Protein AF-A0A7S0QXR9-F1 (afdb_monomer)

Nearest PDB structures (foldseek):
  2isq-assembly1_A  TM=9.995E-01  e=1.275E-10  Arabidopsis thaliana
  8b9y-assembly2_C  TM=9.704E-01  e=5.020E-09  Trypanosoma cruzi
  1z7y-assembly1_A  TM=9.953E-01  e=7.821E-09  Arabidopsis thaliana
  8b9w-assembly1_B  TM=9.614E-01  e=8.877E-09  Trypanosoma theileri
  5j5v-assembly1_A  TM=9.788E-01  e=1.440E-07  Escherichia coli O157:H7

Mean predicted aligned error: 3.49 Å

InterPro domains:
  IPR001926 Tryptophan synthase beta chain-like, PALP domain [PF00291] (4-80)
  IPR036052 Tryptophan synthase beta chain-like, PALP domain superfamily [G3DSA:3.40.50.1100] (1-99)
  IPR036052 Tryptophan synthase beta chain-like, PALP domain superfamily [SSF53686] (3-97)
  IPR050214 Cysteine synthase/Cystathionine beta-synthase [PTHR10314] (1-98)

Organism: NCBI:txid233186

Secondary structure (DSSP, 8-state):
-------TTS--SS--TT--GGG-S------HHHHHHHHHHHHHHSS--B-HHHHHHHHHHHHHHTSGGGTT--------SBGGGGTTSTTTHHHHHHHHHPPPPPP-

Radius of gyration: 17.21 Å; Cα contacts (8 Å, |Δi|>4): 111; chains: 1; bounding box: 62×23×42 Å

Solvent-accessible surface area (backbone atoms only — not comparable to full-atom values): 6821 Å² total; per-residue (Å²): 130,68,72,94,79,75,43,56,95,59,84,86,61,65,87,55,93,90,60,69,66,89,80,53,93,75,86,80,87,66,54,55,65,56,10,40,53,39,16,51,45,33,34,74,78,70,69,46,56,34,24,40,46,24,9,32,42,50,49,46,47,51,60,54,53,70,34,80,94,34,65,93,61,87,85,86,77,74,70,84,44,62,20,77,83,39,61,94,35,85,78,33,41,70,59,53,52,52,59,69,69,58,73,87,79,84,82,131

pLDDT: mean 96.15, std 5.12, range [65.38, 98.88]

Sequence (108 aa):
KPGPHKIQGIGAGFVPKNCDLTLVDEIVKVSSADAIATSRRLAQEEGVLVGFSSGAAVEAALRVAGRAENAGKRIVVVIPSFGERYLSTTLYAEIAEEVRAQVAETVE

Foldseek 3Di:
DQDDAQQPPDRPSDQDPPDDCVPPPDDDDDHQVQLLVQQVCCCVVVVQRAGSVQSVQVSSVVVVCPDPVNPPPDDDTDGPGGNVVCCVHPSCVVVVVVVVPDDDDDDD

Structure (mmCIF, N/CA/C/O backbone):
data_AF-A0A7S0QXR9-F1
#
_entry.id   AF-A0A7S0QXR9-F1
#
loop_
_atom_site.group_PDB
_atom_site.id
_atom_site.type_symbol
_atom_site.label_atom_id
_atom_site.label_alt_id
_atom_site.label_comp_id
_atom_site.label_asym_id
_atom_site.label_entity_id
_atom_site.label_seq_id
_atom_site.pdbx_PDB_ins_code
_atom_site.Cartn_x
_atom_site.Cartn_y
_atom_site.Cartn_z
_atom_site.occupancy
_atom_site.B_iso_or_equiv
_atom_site.auth_seq_id
_atom_site.auth_comp_id
_atom_site.auth_asym_id
_atom_site.auth_atom_id
_atom_site.pdbx_PDB_model_num
ATOM 1 N N . LYS A 1 1 ? -15.567 13.334 -4.488 1.00 65.38 1 LYS A N 1
ATOM 2 C CA . LYS A 1 1 ? -15.855 13.070 -5.919 1.00 65.38 1 LYS A CA 1
ATOM 3 C C . LYS A 1 1 ? -14.780 12.129 -6.447 1.00 65.38 1 LYS A C 1
ATOM 5 O O . LYS A 1 1 ? -13.653 12.271 -5.979 1.00 65.38 1 LYS A O 1
ATOM 10 N N . PRO A 1 2 ? -15.114 11.170 -7.324 1.00 86.75 2 PRO A N 1
ATOM 11 C CA . PRO A 1 2 ? -14.112 10.314 -7.949 1.00 86.75 2 PRO A CA 1
ATOM 12 C C . PRO A 1 2 ? -13.113 11.154 -8.744 1.00 86.75 2 PRO A C 1
ATOM 14 O O . PRO A 1 2 ? -13.472 12.192 -9.300 1.00 86.75 2 PRO A O 1
ATOM 17 N N . GLY A 1 3 ? -11.863 10.710 -8.758 1.00 91.38 3 GLY A N 1
ATOM 18 C CA . GLY A 1 3 ? -10.766 11.346 -9.472 1.00 91.38 3 GLY A CA 1
ATOM 19 C C . GLY A 1 3 ? -9.691 10.312 -9.804 1.00 91.38 3 GLY A C 1
ATOM 20 O O . GLY A 1 3 ? -9.673 9.241 -9.190 1.00 91.38 3 GLY A O 1
ATOM 21 N N . PRO A 1 4 ? -8.822 10.600 -10.782 1.00 93.25 4 PRO A N 1
ATOM 22 C CA . PRO A 1 4 ? -7.778 9.671 -11.191 1.00 93.25 4 PRO A CA 1
ATOM 23 C C . PRO A 1 4 ? -6.786 9.417 -10.048 1.00 93.25 4 PRO A C 1
ATOM 25 O O . PRO A 1 4 ? -6.410 10.334 -9.317 1.00 93.25 4 PRO A O 1
ATOM 28 N N . HIS A 1 5 ? -6.329 8.173 -9.918 1.00 95.75 5 HIS A N 1
ATOM 29 C CA . HIS A 1 5 ? -5.254 7.779 -9.006 1.00 95.75 5 HIS A CA 1
ATOM 30 C C . HIS A 1 5 ? -4.412 6.659 -9.626 1.00 95.75 5 HIS A C 1
ATOM 32 O O . HIS A 1 5 ? -4.845 5.991 -10.563 1.00 95.75 5 HIS A O 1
ATOM 38 N N . LYS A 1 6 ? -3.206 6.433 -9.089 1.00 94.62 6 LYS A N 1
ATOM 39 C CA . LYS A 1 6 ? -2.273 5.410 -9.600 1.00 94.62 6 LYS A CA 1
ATOM 40 C C . LYS A 1 6 ? -2.295 4.099 -8.806 1.00 94.62 6 LYS A C 1
ATOM 42 O O . LYS A 1 6 ? -1.650 3.138 -9.207 1.00 94.62 6 LYS A O 1
ATOM 47 N N . ILE A 1 7 ? -3.028 4.043 -7.690 1.00 97.31 7 ILE A N 1
ATOM 48 C CA . ILE A 1 7 ? -3.106 2.837 -6.850 1.00 97.31 7 ILE A CA 1
ATOM 49 C C . ILE A 1 7 ? -3.969 1.769 -7.534 1.00 97.31 7 ILE A C 1
ATOM 51 O O . ILE A 1 7 ? -5.190 1.776 -7.401 1.00 97.31 7 ILE A O 1
ATOM 55 N N . GLN A 1 8 ? -3.346 0.863 -8.286 1.00 97.31 8 GLN A N 1
ATOM 56 C CA . GLN A 1 8 ? -4.069 -0.218 -8.957 1.00 97.31 8 GLN A CA 1
ATOM 57 C C . GLN A 1 8 ? -4.677 -1.200 -7.940 1.00 97.31 8 GLN A C 1
ATOM 59 O O . GLN A 1 8 ? -4.024 -1.568 -6.965 1.00 97.31 8 GLN A O 1
ATOM 64 N N . GLY A 1 9 ? -5.914 -1.639 -8.197 1.00 97.00 9 GLY A N 1
ATOM 65 C CA . GLY A 1 9 ? -6.633 -2.652 -7.410 1.00 97.00 9 GLY A CA 1
ATOM 66 C C . GLY A 1 9 ? -7.694 -2.113 -6.440 1.00 97.00 9 GLY A C 1
ATOM 67 O O . GLY A 1 9 ? -8.595 -2.858 -6.072 1.00 97.00 9 GLY A O 1
ATOM 68 N N . ILE A 1 10 ? -7.643 -0.832 -6.063 1.00 97.62 10 ILE A N 1
ATOM 69 C CA . ILE A 1 10 ? -8.629 -0.184 -5.175 1.00 97.62 10 ILE A CA 1
ATOM 70 C C . ILE A 1 10 ? -9.137 1.129 -5.789 1.00 97.62 10 ILE A C 1
ATOM 72 O O . ILE A 1 10 ? -8.695 1.507 -6.865 1.00 97.62 10 ILE A O 1
ATOM 76 N N . GLY A 1 11 ? -10.064 1.829 -5.122 1.00 94.88 11 GLY A N 1
ATOM 77 C CA . GLY A 1 11 ? -10.484 3.175 -5.540 1.00 94.88 11 GLY A CA 1
ATOM 78 C C . GLY A 1 11 ? -11.414 3.222 -6.759 1.00 94.88 11 GLY A C 1
ATOM 79 O O . GLY A 1 11 ? -11.308 4.120 -7.581 1.00 94.88 11 GLY A O 1
ATOM 80 N N . ALA A 1 12 ? -12.385 2.308 -6.855 1.00 95.19 12 ALA A N 1
ATOM 81 C CA . ALA A 1 12 ? -13.274 2.137 -8.018 1.00 95.19 12 ALA A CA 1
ATOM 82 C C . ALA A 1 12 ? -14.087 3.377 -8.473 1.00 95.19 12 ALA A C 1
ATOM 84 O O . ALA A 1 12 ? -14.770 3.326 -9.491 1.00 95.19 12 ALA A O 1
ATOM 85 N N . GLY A 1 13 ? -14.056 4.487 -7.732 1.00 95.31 13 GLY A N 1
ATOM 86 C CA . GLY A 1 13 ? -14.764 5.725 -8.073 1.00 95.31 13 GLY A CA 1
ATOM 87 C C . GLY A 1 13 ? -16.250 5.744 -7.691 1.00 95.31 13 GLY A C 1
ATOM 88 O O . GLY A 1 13 ? -16.927 6.749 -7.898 1.00 95.31 13 GLY A O 1
ATOM 89 N N . PHE A 1 14 ? -16.743 4.669 -7.084 1.00 95.38 14 PHE A N 1
ATOM 90 C CA . PHE A 1 14 ? -18.075 4.530 -6.495 1.00 95.38 14 PHE A CA 1
ATOM 91 C C . PHE A 1 14 ? -18.010 3.526 -5.333 1.00 95.38 14 PHE A C 1
ATOM 93 O O . PHE A 1 14 ? -16.985 2.870 -5.151 1.00 95.38 14 PHE A O 1
ATOM 100 N N . VAL A 1 15 ? -19.084 3.408 -4.544 1.00 95.75 15 VAL A N 1
ATOM 101 C CA . VAL A 1 15 ? -19.198 2.387 -3.487 1.00 95.75 15 VAL A CA 1
ATOM 102 C C . VAL A 1 15 ? -19.747 1.095 -4.107 1.00 95.75 15 VAL A C 1
ATOM 104 O O . VAL A 1 15 ? -20.885 1.102 -4.585 1.00 95.75 15 VAL A O 1
ATOM 107 N N . PRO A 1 16 ? -18.972 -0.003 -4.157 1.00 96.81 16 PRO A N 1
ATOM 108 C CA . PRO A 1 16 ? -19.440 -1.268 -4.716 1.00 96.81 16 PRO A CA 1
ATOM 109 C C . PRO A 1 16 ? -20.598 -1.868 -3.907 1.00 96.81 16 PRO A C 1
ATOM 111 O O . PRO A 1 16 ? -20.629 -1.746 -2.687 1.00 96.81 16 PRO A O 1
ATOM 114 N N . LYS A 1 17 ? -21.519 -2.590 -4.563 1.00 97.88 17 LYS A N 1
ATOM 115 C CA . LYS A 1 17 ? -22.662 -3.241 -3.881 1.00 97.88 17 LYS A CA 1
ATOM 116 C C . LYS A 1 17 ? -22.247 -4.302 -2.855 1.00 97.88 17 LYS A C 1
ATOM 118 O O . LYS A 1 17 ? -23.025 -4.624 -1.970 1.00 97.88 17 LYS A O 1
ATOM 123 N N . ASN A 1 18 ? -21.048 -4.861 -3.000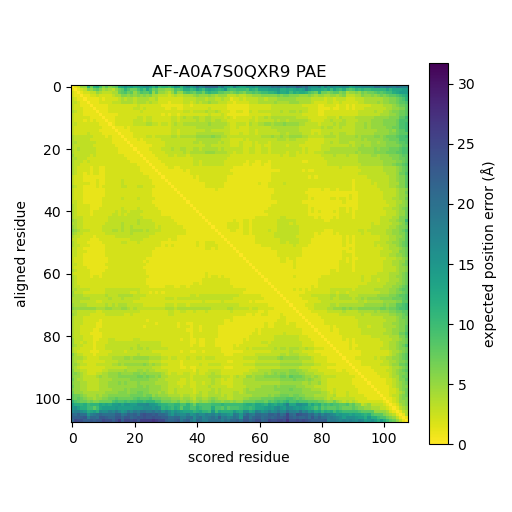 1.00 97.38 18 ASN A N 1
ATOM 124 C CA . ASN A 1 18 ? -20.464 -5.839 -2.085 1.00 97.38 18 ASN A CA 1
ATOM 125 C C . ASN A 1 18 ? -19.602 -5.198 -0.980 1.00 97.38 18 ASN A C 1
ATOM 127 O O . ASN A 1 18 ? -18.897 -5.918 -0.281 1.00 97.38 18 ASN A O 1
ATOM 131 N N . CYS A 1 19 ? -19.614 -3.869 -0.839 1.00 97.38 19 CYS A N 1
ATOM 132 C CA . CYS A 1 19 ? -18.918 -3.155 0.226 1.00 97.38 19 CYS A CA 1
ATOM 133 C C . CYS A 1 19 ? -19.928 -2.716 1.295 1.00 97.38 19 CYS A C 1
ATOM 135 O O . CYS A 1 19 ? -20.631 -1.720 1.121 1.00 97.38 19 CYS A O 1
ATOM 137 N N . ASP A 1 20 ? -20.004 -3.469 2.393 1.00 97.88 20 ASP A N 1
ATOM 138 C CA . ASP A 1 20 ? -20.801 -3.096 3.562 1.00 97.88 20 ASP A CA 1
ATOM 139 C C . ASP A 1 20 ? -20.005 -2.128 4.448 1.00 97.88 20 ASP A C 1
ATOM 141 O O . ASP A 1 20 ? -19.090 -2.520 5.171 1.00 97.88 20 ASP A O 1
ATOM 145 N N . LEU A 1 21 ? -20.345 -0.839 4.365 1.00 97.00 21 LEU A N 1
ATOM 146 C CA . LEU A 1 21 ? -19.675 0.217 5.125 1.00 97.00 21 LEU A CA 1
ATOM 147 C C . LEU A 1 21 ? -20.039 0.216 6.614 1.00 97.00 21 LEU A C 1
ATOM 149 O O . LEU A 1 21 ? -19.370 0.897 7.383 1.00 97.00 21 LEU A O 1
ATOM 153 N N . THR A 1 22 ? -21.057 -0.538 7.041 1.00 98.19 22 THR A N 1
ATOM 154 C CA . THR A 1 22 ? -21.402 -0.644 8.470 1.00 98.19 22 THR A CA 1
ATOM 155 C C . THR A 1 22 ? -20.382 -1.462 9.263 1.00 98.19 22 THR A C 1
ATOM 157 O O . THR A 1 22 ? -20.302 -1.322 10.478 1.00 98.19 22 THR A O 1
ATOM 160 N N . LEU A 1 23 ? -19.563 -2.263 8.573 1.00 98.25 23 LEU A N 1
ATOM 161 C CA . LEU A 1 23 ? -18.462 -3.038 9.150 1.00 98.25 23 LEU A CA 1
ATOM 162 C C . LEU A 1 23 ? -17.151 -2.240 9.261 1.00 98.25 23 LEU A C 1
ATOM 164 O O . LEU A 1 23 ? -16.149 -2.777 9.727 1.00 98.25 23 LEU A O 1
ATOM 168 N N . VAL A 1 24 ? -17.120 -1.000 8.764 1.00 97.81 24 VAL A N 1
ATOM 169 C CA . VAL A 1 24 ? -15.903 -0.187 8.663 1.00 97.81 24 VAL A CA 1
ATOM 170 C C . VAL A 1 24 ? -15.904 0.881 9.754 1.00 97.81 24 VAL A C 1
ATOM 172 O O . VAL A 1 24 ? -16.674 1.835 9.680 1.00 97.81 24 VAL A O 1
ATOM 175 N N . ASP A 1 25 ? -14.993 0.764 10.722 1.00 98.38 25 ASP A N 1
ATOM 176 C CA . ASP A 1 25 ? -14.826 1.769 11.783 1.00 98.38 25 ASP A CA 1
ATOM 177 C C . ASP A 1 25 ? -14.191 3.073 11.268 1.00 98.38 25 ASP A C 1
ATOM 179 O O . ASP A 1 25 ? -14.519 4.170 11.719 1.00 98.38 25 ASP A O 1
ATOM 183 N N . GLU A 1 26 ? -13.259 2.969 10.315 1.00 98.06 26 GLU A N 1
ATOM 184 C CA . GLU A 1 26 ? -12.483 4.103 9.814 1.00 98.06 26 GLU A CA 1
ATOM 185 C C . GLU A 1 26 ? -12.066 3.923 8.346 1.00 98.06 26 GLU A C 1
ATOM 187 O O . GLU A 1 26 ? -11.729 2.827 7.898 1.00 98.06 26 GLU A O 1
ATOM 192 N N . ILE A 1 27 ? -12.011 5.034 7.600 1.00 97.75 27 ILE A N 1
ATOM 193 C CA . ILE A 1 27 ? -11.417 5.103 6.259 1.00 97.75 27 ILE A CA 1
ATOM 194 C C . ILE A 1 27 ? -10.137 5.944 6.307 1.00 97.75 27 ILE A C 1
ATOM 196 O O . ILE A 1 27 ? -10.191 7.173 6.399 1.00 97.75 27 ILE A O 1
ATOM 200 N N . VAL A 1 28 ? -8.981 5.298 6.144 1.00 98.31 28 VAL A N 1
ATOM 201 C CA . VAL A 1 28 ? -7.685 5.981 6.021 1.00 98.31 28 VAL A CA 1
ATOM 202 C C . VAL A 1 28 ? -7.395 6.287 4.552 1.00 98.31 28 VAL A C 1
ATOM 204 O O . VAL A 1 28 ? -7.348 5.392 3.709 1.00 98.31 28 VAL A O 1
ATOM 207 N N . LYS A 1 29 ? -7.175 7.564 4.225 1.00 97.50 29 LYS A N 1
ATOM 208 C CA . LYS A 1 29 ? -6.780 7.985 2.872 1.00 97.50 29 LYS A CA 1
ATOM 209 C C . LYS A 1 29 ? -5.264 7.944 2.725 1.00 97.50 29 LYS A C 1
ATOM 211 O O . LYS A 1 29 ? -4.546 8.548 3.520 1.00 97.50 29 LYS A O 1
ATOM 216 N N . VAL A 1 30 ? -4.797 7.301 1.660 1.00 98.44 30 VAL A N 1
ATOM 217 C CA . VAL A 1 30 ? -3.378 7.209 1.307 1.00 98.44 30 VAL A CA 1
ATOM 218 C C . VAL A 1 30 ? -3.173 7.765 -0.096 1.00 98.44 30 VAL A C 1
ATOM 220 O O . VAL A 1 30 ? -3.964 7.493 -1.003 1.00 98.44 30 VAL A O 1
ATOM 223 N N . SER A 1 31 ? -2.143 8.594 -0.268 1.00 98.00 31 SER A N 1
ATOM 224 C CA . SER A 1 31 ? -1.818 9.156 -1.574 1.00 98.00 31 SER A CA 1
ATOM 225 C C . SER A 1 31 ? -1.169 8.096 -2.471 1.00 98.00 31 SER A C 1
ATOM 227 O O . SER A 1 31 ? -0.592 7.119 -1.999 1.00 98.00 31 SER A O 1
ATOM 229 N N . SER A 1 32 ? -1.233 8.282 -3.793 1.00 97.69 32 SER A N 1
ATOM 230 C CA . SER A 1 32 ? -0.512 7.382 -4.706 1.00 97.69 32 SER A CA 1
ATOM 231 C C . SER A 1 32 ? 1.006 7.430 -4.493 1.00 97.69 32 SER A C 1
ATOM 233 O O . SER A 1 32 ? 1.663 6.418 -4.710 1.00 97.69 32 SER A O 1
ATOM 235 N N . ALA A 1 33 ? 1.548 8.579 -4.074 1.00 97.56 33 ALA A N 1
ATOM 236 C CA . ALA A 1 33 ? 2.971 8.741 -3.794 1.00 97.56 33 ALA A CA 1
ATOM 237 C C . ALA A 1 33 ? 3.389 7.922 -2.566 1.00 97.56 33 ALA A C 1
ATOM 239 O O . ALA A 1 33 ? 4.311 7.118 -2.672 1.00 97.56 33 ALA A O 1
ATOM 240 N N . ASP A 1 34 ? 2.650 8.041 -1.457 1.00 98.50 34 ASP A N 1
ATOM 241 C CA . ASP A 1 34 ? 2.940 7.283 -0.232 1.00 98.50 34 ASP A CA 1
ATOM 242 C C . ASP A 1 34 ? 2.802 5.776 -0.476 1.00 98.50 34 ASP A C 1
ATOM 244 O O . ASP A 1 34 ? 3.654 5.000 -0.062 1.00 98.50 34 ASP A O 1
ATOM 248 N N . ALA A 1 35 ? 1.774 5.348 -1.219 1.00 98.56 35 ALA A N 1
ATOM 249 C CA . ALA A 1 35 ? 1.591 3.939 -1.559 1.00 98.56 35 ALA A CA 1
ATOM 250 C C . ALA A 1 35 ? 2.780 3.373 -2.357 1.00 98.56 35 ALA A C 1
ATOM 252 O O . ALA A 1 35 ? 3.266 2.289 -2.045 1.00 98.56 35 ALA A O 1
ATOM 253 N N . ILE A 1 36 ? 3.266 4.105 -3.368 1.00 98.12 36 ILE A N 1
ATOM 254 C CA . ILE A 1 36 ? 4.426 3.701 -4.180 1.00 98.12 36 ILE A CA 1
ATOM 255 C C . ILE A 1 36 ? 5.695 3.656 -3.326 1.00 98.12 36 ILE A C 1
ATOM 257 O O . ILE A 1 36 ? 6.434 2.673 -3.389 1.00 98.12 36 ILE A O 1
ATOM 261 N N . ALA A 1 37 ? 5.935 4.693 -2.519 1.00 98.19 37 ALA A N 1
ATOM 262 C CA . ALA A 1 37 ? 7.094 4.763 -1.638 1.00 98.19 37 ALA A CA 1
ATOM 263 C C . ALA A 1 37 ? 7.103 3.589 -0.648 1.00 98.19 37 ALA A C 1
ATOM 265 O O . ALA A 1 37 ? 8.097 2.872 -0.554 1.00 98.19 37 ALA A O 1
ATOM 266 N N . THR A 1 38 ? 5.975 3.321 0.011 1.00 98.62 38 THR A N 1
ATOM 267 C CA . THR A 1 38 ? 5.853 2.233 0.986 1.00 98.62 38 THR A CA 1
ATOM 268 C C . THR A 1 38 ? 5.954 0.851 0.331 1.00 98.62 38 THR A C 1
ATOM 270 O O . THR A 1 38 ? 6.621 -0.023 0.879 1.00 98.62 38 THR A O 1
ATOM 273 N N . SER A 1 39 ? 5.410 0.641 -0.876 1.00 98.44 39 SER A N 1
ATOM 274 C CA . SER A 1 39 ? 5.633 -0.605 -1.634 1.00 98.44 39 SER A CA 1
ATOM 275 C C . SER A 1 39 ? 7.116 -0.860 -1.933 1.00 98.44 39 SER A C 1
ATOM 277 O O . SER A 1 39 ? 7.567 -2.001 -1.846 1.00 98.44 39 SER A O 1
ATOM 279 N N . ARG A 1 40 ? 7.885 0.181 -2.284 1.00 97.88 40 ARG A N 1
ATOM 280 C CA . ARG A 1 40 ? 9.331 0.054 -2.540 1.00 97.88 40 ARG A CA 1
ATOM 281 C C . ARG A 1 40 ? 10.113 -0.199 -1.253 1.00 97.88 40 ARG A C 1
ATOM 283 O O . ARG A 1 40 ? 10.964 -1.084 -1.242 1.00 97.88 40 ARG A O 1
ATOM 290 N N . ARG A 1 41 ? 9.778 0.512 -0.172 1.00 98.44 41 ARG A N 1
ATOM 291 C CA . ARG A 1 41 ? 10.373 0.300 1.155 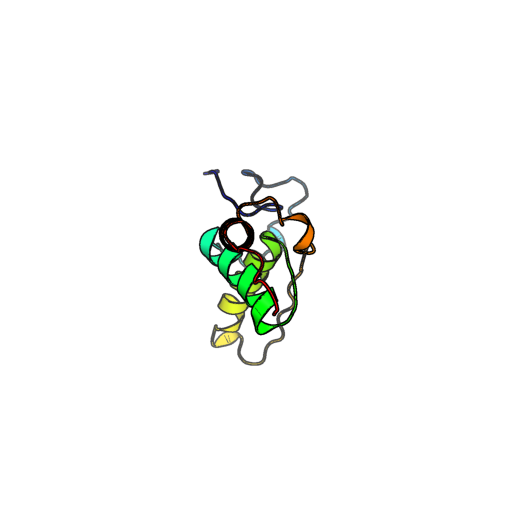1.00 98.44 41 ARG A CA 1
ATOM 292 C C . ARG A 1 41 ? 10.166 -1.125 1.649 1.00 98.44 41 ARG A C 1
ATOM 294 O O . ARG A 1 41 ? 11.121 -1.735 2.090 1.00 98.44 41 ARG A O 1
ATOM 301 N N . LEU A 1 42 ? 8.978 -1.708 1.478 1.00 98.56 42 LEU A N 1
ATOM 302 C CA . LEU A 1 42 ? 8.736 -3.115 1.830 1.00 98.56 42 LEU A CA 1
ATOM 303 C C . LEU A 1 42 ? 9.664 -4.087 1.089 1.00 98.56 42 LEU A C 1
ATOM 305 O O . LEU A 1 42 ? 10.145 -5.051 1.680 1.00 98.56 42 LEU A O 1
ATOM 309 N N . ALA A 1 43 ? 9.955 -3.833 -0.188 1.00 97.94 43 ALA A N 1
ATOM 310 C CA . ALA A 1 43 ? 10.895 -4.661 -0.935 1.00 97.94 43 ALA A CA 1
ATOM 311 C C . ALA A 1 43 ? 12.341 -4.495 -0.430 1.00 97.94 43 ALA A C 1
ATOM 313 O O . ALA A 1 43 ? 13.071 -5.478 -0.359 1.00 97.94 43 ALA A O 1
ATOM 314 N N . GLN A 1 44 ? 12.743 -3.269 -0.081 1.00 97.62 44 GLN A N 1
ATOM 315 C CA . GLN A 1 44 ? 14.113 -2.930 0.324 1.00 97.62 44 GLN A CA 1
ATOM 316 C C . GLN A 1 44 ? 14.425 -3.261 1.791 1.00 97.62 44 GLN A C 1
ATOM 318 O O . GLN A 1 44 ? 15.502 -3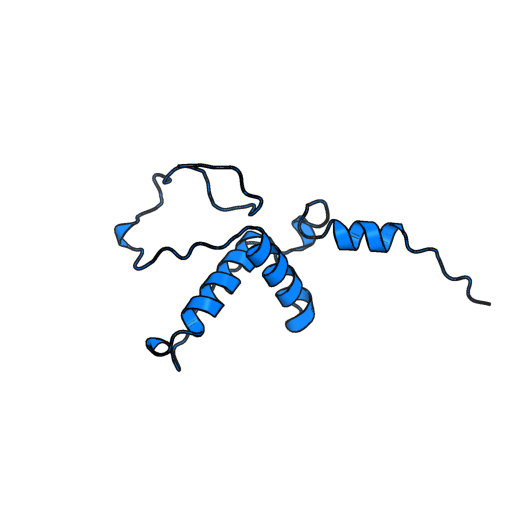.766 2.086 1.00 97.62 44 GLN A O 1
ATOM 323 N N . GLU A 1 45 ? 13.500 -2.957 2.698 1.00 98.50 45 GLU A N 1
ATOM 324 C CA . GLU A 1 45 ? 13.667 -3.060 4.153 1.00 98.50 45 GLU A CA 1
ATOM 325 C C . GLU A 1 45 ? 13.262 -4.451 4.662 1.00 98.50 45 GLU A C 1
ATOM 327 O O . GLU A 1 45 ? 13.916 -4.989 5.550 1.00 98.50 45 GLU A O 1
ATOM 332 N N . GLU A 1 46 ? 12.232 -5.063 4.065 1.00 98.19 46 GLU A N 1
ATOM 333 C CA . GLU A 1 46 ? 11.631 -6.310 4.567 1.00 98.19 46 GLU A CA 1
ATOM 334 C C . GLU A 1 46 ? 11.797 -7.502 3.606 1.00 98.19 46 GLU A C 1
ATOM 336 O O . GLU A 1 46 ? 11.431 -8.629 3.938 1.00 98.19 46 GLU A O 1
ATOM 341 N N . GLY A 1 47 ? 12.304 -7.285 2.386 1.00 98.12 47 GLY A N 1
ATOM 342 C CA . GLY A 1 47 ? 12.385 -8.329 1.354 1.00 98.12 47 GLY A CA 1
ATOM 343 C C . GLY A 1 47 ? 11.019 -8.767 0.807 1.00 98.12 47 GLY A C 1
ATOM 344 O O . GLY A 1 47 ? 10.897 -9.828 0.193 1.00 98.12 47 GLY A O 1
ATOM 345 N N . VAL A 1 48 ? 9.973 -7.962 1.017 1.00 98.19 48 VAL A N 1
ATOM 346 C CA . VAL A 1 48 ? 8.590 -8.284 0.646 1.00 98.19 48 VAL A CA 1
ATOM 347 C C . VAL A 1 48 ? 8.179 -7.459 -0.573 1.00 98.19 48 VAL A C 1
ATOM 349 O O . VAL A 1 48 ? 7.728 -6.319 -0.475 1.00 98.19 48 VAL A O 1
ATOM 352 N N . LEU A 1 49 ? 8.338 -8.046 -1.762 1.00 98.44 49 LEU A N 1
ATOM 353 C CA . LEU A 1 49 ? 8.038 -7.390 -3.038 1.00 98.44 49 LEU A CA 1
ATOM 354 C C . LEU A 1 49 ? 6.523 -7.353 -3.316 1.00 98.44 49 LEU A C 1
ATOM 356 O O . LEU A 1 49 ? 5.907 -8.382 -3.597 1.00 98.44 49 LEU A O 1
ATOM 360 N N . VAL A 1 50 ? 5.900 -6.170 -3.290 1.00 98.62 50 VAL A N 1
ATOM 361 C CA . VAL A 1 50 ? 4.428 -6.033 -3.329 1.00 98.62 50 VAL A CA 1
ATOM 362 C C . VAL A 1 50 ? 3.908 -5.009 -4.334 1.00 98.62 50 VAL A C 1
ATOM 364 O O . VAL A 1 50 ? 4.619 -4.108 -4.763 1.00 98.62 50 VAL A O 1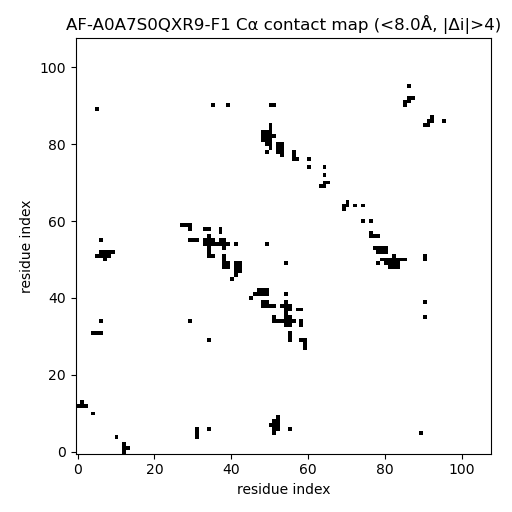
ATOM 367 N N . GLY A 1 51 ? 2.630 -5.142 -4.702 1.00 98.50 51 GLY A N 1
ATOM 368 C CA . GLY A 1 51 ? 1.933 -4.194 -5.577 1.00 98.50 51 GLY A CA 1
ATOM 369 C C . GLY A 1 51 ? 1.518 -2.879 -4.903 1.00 98.50 51 GLY A C 1
ATOM 370 O O . GLY A 1 51 ? 1.716 -2.675 -3.704 1.00 98.50 51 GLY A O 1
ATOM 371 N N . PHE A 1 52 ? 0.880 -1.997 -5.681 1.00 98.38 52 PHE A N 1
ATOM 372 C CA . PHE A 1 52 ? 0.451 -0.659 -5.245 1.00 98.38 52 PHE A CA 1
ATOM 373 C C . PHE A 1 52 ? -0.503 -0.670 -4.042 1.00 98.38 52 PHE A C 1
ATOM 375 O O . PHE A 1 52 ? -0.313 0.077 -3.084 1.00 98.38 52 PHE A O 1
ATOM 382 N N . SER A 1 53 ? -1.557 -1.492 -4.092 1.00 98.56 53 SER A N 1
ATOM 383 C CA . SER A 1 53 ? -2.574 -1.537 -3.034 1.00 98.56 53 SER A CA 1
ATOM 384 C C . SER A 1 53 ? -2.017 -2.077 -1.719 1.00 98.56 53 SER A C 1
ATOM 386 O O . SER A 1 53 ? -2.483 -1.676 -0.658 1.00 98.56 53 SER A O 1
ATOM 388 N N . SER A 1 54 ? -1.005 -2.947 -1.779 1.00 98.75 54 SER A N 1
ATOM 389 C CA . SER A 1 54 ? -0.297 -3.440 -0.597 1.00 98.75 54 SER A CA 1
ATOM 390 C C . SER A 1 54 ? 0.468 -2.317 0.103 1.00 98.75 54 SER A C 1
ATOM 392 O O . SER A 1 54 ? 0.342 -2.168 1.313 1.00 98.75 54 SER A O 1
ATOM 394 N N . GLY A 1 55 ? 1.196 -1.483 -0.650 1.00 98.62 55 GLY A N 1
ATOM 395 C CA . GLY A 1 55 ? 1.868 -0.307 -0.091 1.00 98.62 55 GLY A CA 1
ATOM 396 C C . GLY A 1 55 ? 0.880 0.675 0.530 1.00 98.62 55 GLY A C 1
ATOM 397 O O . GLY A 1 55 ? 1.120 1.170 1.624 1.00 98.62 55 GLY A O 1
ATOM 398 N N . ALA A 1 56 ? -0.281 0.884 -0.102 1.00 98.81 56 ALA A N 1
ATOM 399 C CA . ALA A 1 56 ? -1.346 1.704 0.473 1.00 98.81 56 ALA A CA 1
ATOM 400 C C . ALA A 1 56 ? -1.892 1.131 1.795 1.00 98.81 56 ALA A C 1
ATOM 402 O O . ALA A 1 56 ? -2.086 1.873 2.756 1.00 98.81 56 ALA A O 1
ATOM 403 N N . ALA A 1 57 ? -2.128 -0.183 1.856 1.00 98.81 57 ALA A N 1
ATOM 404 C CA . ALA A 1 57 ? -2.636 -0.847 3.054 1.00 98.81 57 ALA A CA 1
ATOM 405 C C . ALA A 1 57 ? -1.624 -0.802 4.210 1.00 98.81 57 ALA A C 1
ATOM 407 O O . ALA A 1 57 ? -2.002 -0.509 5.343 1.00 98.81 57 ALA A O 1
ATOM 408 N N . VAL A 1 58 ? -0.339 -1.035 3.925 1.00 98.81 58 VAL A N 1
ATOM 409 C CA . VAL A 1 58 ? 0.729 -0.965 4.932 1.00 98.81 58 VAL A CA 1
ATOM 410 C C . VAL A 1 58 ? 0.965 0.469 5.390 1.00 98.81 58 VAL A C 1
ATOM 412 O O . VAL A 1 58 ? 1.079 0.703 6.585 1.00 98.81 58 VAL A O 1
ATOM 415 N N . GLU A 1 59 ? 0.954 1.445 4.485 1.00 98.88 59 GLU A N 1
ATOM 416 C CA . GLU A 1 59 ? 1.062 2.859 4.847 1.00 98.88 59 GLU A CA 1
ATOM 417 C C . GLU A 1 59 ? -0.071 3.288 5.792 1.00 98.88 59 GLU A C 1
ATOM 419 O O . GLU A 1 59 ? 0.168 3.919 6.822 1.00 98.88 59 GLU A O 1
ATOM 424 N N . ALA A 1 60 ? -1.313 2.898 5.487 1.00 98.81 60 ALA A N 1
ATOM 425 C CA . ALA A 1 60 ? -2.445 3.136 6.378 1.00 98.81 60 ALA A CA 1
ATOM 426 C C . ALA A 1 60 ? -2.244 2.454 7.740 1.00 98.81 60 ALA A C 1
ATOM 428 O O . ALA A 1 60 ? -2.474 3.073 8.780 1.00 98.81 60 ALA A O 1
ATOM 429 N N . ALA A 1 61 ? -1.775 1.206 7.744 1.00 98.75 61 ALA A N 1
ATOM 430 C CA . ALA A 1 61 ? -1.521 0.458 8.965 1.00 98.75 61 ALA A CA 1
ATOM 431 C C . ALA A 1 61 ? -0.414 1.080 9.822 1.00 98.75 61 ALA A C 1
ATOM 433 O O . ALA A 1 61 ? -0.589 1.164 11.031 1.00 98.75 61 ALA A O 1
ATOM 434 N N . LEU A 1 62 ? 0.676 1.575 9.227 1.00 98.62 62 LEU A N 1
ATOM 435 C CA . LEU A 1 62 ? 1.748 2.277 9.940 1.00 98.62 62 LEU A CA 1
ATOM 436 C C . LEU A 1 62 ? 1.228 3.562 10.598 1.00 98.62 62 LEU A C 1
ATOM 438 O O . LEU A 1 62 ? 1.529 3.823 11.762 1.00 98.62 62 LEU A O 1
ATOM 442 N N . ARG A 1 63 ? 0.373 4.326 9.901 1.00 98.56 63 ARG A N 1
ATOM 443 C CA . ARG A 1 63 ? -0.292 5.511 10.476 1.00 98.56 63 ARG A CA 1
ATOM 444 C C . ARG A 1 63 ? -1.207 5.151 11.645 1.00 98.56 63 ARG A C 1
ATOM 446 O O . ARG A 1 63 ? -1.241 5.883 12.628 1.00 98.56 63 ARG A O 1
ATOM 453 N N . VAL A 1 64 ? -1.958 4.052 11.544 1.00 98.62 64 VAL A N 1
ATOM 454 C CA . VAL A 1 64 ? -2.831 3.559 12.625 1.00 98.62 64 VAL A CA 1
ATOM 455 C C . VAL A 1 64 ? -2.002 3.027 13.798 1.00 98.62 64 VAL A C 1
ATOM 457 O O . VAL A 1 64 ? -2.316 3.325 14.949 1.00 98.62 64 VAL A O 1
ATOM 460 N N . ALA A 1 65 ? -0.926 2.290 13.526 1.00 98.56 65 ALA A N 1
ATOM 461 C CA . ALA A 1 65 ? -0.018 1.731 14.524 1.00 98.56 65 ALA A CA 1
ATOM 462 C C . ALA A 1 65 ? 0.729 2.813 15.311 1.00 98.56 65 ALA A C 1
ATOM 464 O O . ALA A 1 65 ? 0.965 2.649 16.503 1.00 98.56 65 ALA A O 1
ATOM 465 N N . GLY A 1 66 ? 1.067 3.930 14.660 1.00 98.25 66 GLY A N 1
ATOM 466 C CA . GLY A 1 66 ? 1.750 5.064 15.284 1.00 98.25 66 GLY A CA 1
ATOM 467 C C . GLY A 1 66 ? 0.891 5.881 16.256 1.00 98.25 66 GLY A C 1
ATOM 468 O O . GLY A 1 66 ? 1.403 6.813 16.873 1.00 98.25 66 GLY A O 1
ATOM 469 N N . ARG A 1 67 ? -0.404 5.571 16.402 1.00 98.50 67 ARG A N 1
ATOM 470 C CA . ARG A 1 67 ? -1.295 6.272 17.337 1.00 98.50 67 ARG A CA 1
ATOM 471 C C . ARG A 1 67 ? -1.098 5.764 18.761 1.00 98.50 67 ARG A C 1
ATOM 473 O O . ARG A 1 67 ? -0.994 4.558 18.983 1.00 98.50 67 ARG A O 1
ATOM 480 N N . ALA A 1 68 ? -1.102 6.675 19.732 1.00 98.38 68 ALA A N 1
ATOM 481 C CA . ALA A 1 68 ? -0.827 6.355 21.133 1.00 98.38 68 ALA A CA 1
ATOM 482 C C . ALA A 1 68 ? -1.801 5.305 21.697 1.00 98.38 68 ALA A C 1
ATOM 484 O O . ALA A 1 68 ? -1.389 4.372 22.382 1.00 98.38 68 ALA A O 1
ATOM 485 N N . GLU A 1 69 ? -3.082 5.400 21.343 1.00 98.31 69 GLU A N 1
ATOM 486 C CA . GLU A 1 69 ? -4.132 4.465 21.749 1.00 98.31 69 GLU A CA 1
ATOM 487 C C . GLU A 1 69 ? -3.982 3.055 21.155 1.00 98.31 69 GLU A C 1
ATOM 489 O O . GLU A 1 69 ? -4.690 2.133 21.569 1.00 98.31 69 GLU A O 1
ATO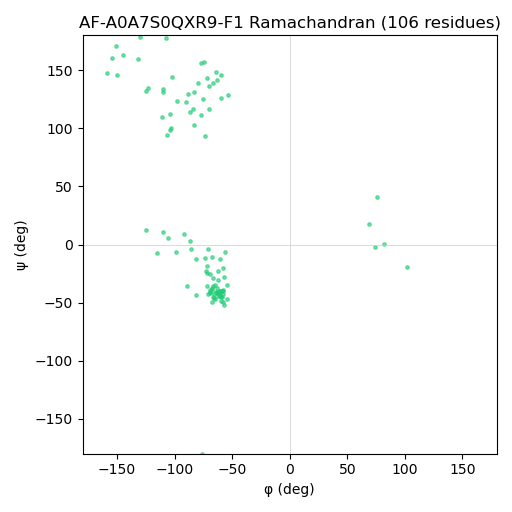M 494 N N . ASN A 1 70 ? -3.081 2.872 20.187 1.00 98.69 70 ASN A N 1
ATOM 495 C CA . ASN A 1 70 ? -2.787 1.590 19.555 1.00 98.69 70 ASN A CA 1
ATOM 496 C C . ASN A 1 70 ? -1.455 0.978 20.008 1.00 98.69 70 ASN A C 1
ATOM 498 O O . ASN A 1 70 ? -1.085 -0.090 19.517 1.00 98.69 70 ASN A O 1
ATOM 502 N N . ALA A 1 71 ? -0.772 1.585 20.984 1.00 98.25 71 ALA A N 1
ATOM 503 C CA . ALA A 1 71 ? 0.433 1.019 21.576 1.00 98.25 71 ALA A CA 1
ATOM 504 C C . ALA A 1 71 ? 0.191 -0.417 22.084 1.00 98.25 71 ALA A C 1
ATOM 506 O O . ALA A 1 71 ? -0.765 -0.692 22.809 1.00 98.25 71 ALA A O 1
ATOM 507 N N . GLY A 1 72 ? 1.056 -1.348 21.671 1.00 98.25 72 GLY A N 1
ATOM 508 C CA . GLY A 1 72 ? 0.979 -2.764 22.049 1.00 98.25 72 GLY A CA 1
ATOM 509 C C . GLY A 1 72 ? -0.129 -3.575 21.364 1.00 98.25 72 GLY A C 1
ATOM 510 O O . GLY A 1 72 ? -0.212 -4.784 21.587 1.00 98.25 72 GLY A O 1
ATOM 511 N N . LYS A 1 73 ? -0.970 -2.964 20.517 1.00 98.69 73 LYS A N 1
ATOM 512 C CA . LYS A 1 73 ? -1.986 -3.699 19.753 1.00 98.69 73 LYS A C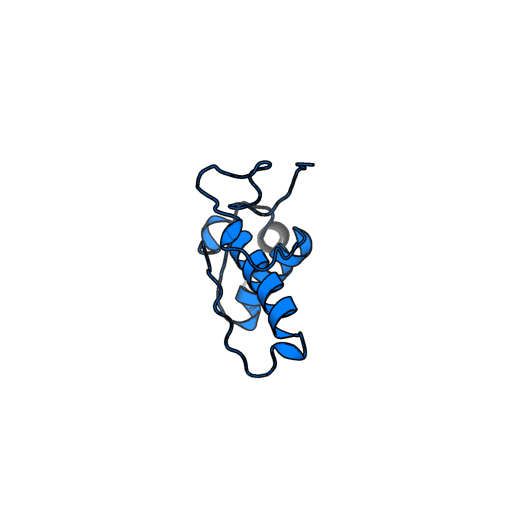A 1
ATOM 513 C C . LYS A 1 73 ? -1.370 -4.432 18.564 1.00 98.69 73 LYS A C 1
ATOM 515 O O . LYS A 1 73 ? -0.337 -4.047 18.022 1.00 98.69 73 LYS A O 1
ATOM 520 N N . ARG A 1 74 ? -2.057 -5.486 18.123 1.00 98.50 74 ARG A N 1
ATOM 521 C CA . ARG A 1 74 ? -1.723 -6.226 16.903 1.00 98.50 74 ARG A CA 1
ATOM 522 C C . ARG A 1 74 ? -2.591 -5.740 15.751 1.00 98.50 74 ARG A C 1
ATOM 524 O O . ARG A 1 74 ? -3.812 -5.816 15.833 1.00 98.50 74 ARG A O 1
ATOM 531 N N . ILE A 1 75 ? -1.951 -5.294 14.676 1.00 98.50 75 ILE A N 1
ATOM 532 C CA . ILE A 1 75 ? -2.612 -4.880 13.436 1.00 98.50 75 ILE A CA 1
ATOM 533 C C . ILE A 1 75 ? -2.294 -5.917 12.362 1.00 98.50 75 ILE A C 1
ATOM 535 O O . ILE A 1 75 ? -1.143 -6.314 12.195 1.00 98.50 75 ILE A O 1
ATOM 539 N N . VAL A 1 76 ? -3.326 -6.370 11.656 1.00 98.62 76 VAL A N 1
ATOM 540 C CA . VAL A 1 76 ? -3.205 -7.308 10.536 1.00 98.62 76 VAL A CA 1
ATOM 541 C C . VAL A 1 76 ? -3.524 -6.560 9.251 1.00 98.62 76 VAL A C 1
ATOM 543 O O . VAL A 1 76 ? -4.510 -5.829 9.186 1.00 98.62 76 VAL A O 1
ATOM 546 N N . VAL A 1 77 ? -2.688 -6.747 8.232 1.00 98.56 77 VAL A N 1
ATOM 547 C CA . VAL A 1 77 ? -2.799 -6.060 6.941 1.00 98.56 77 VAL A CA 1
ATOM 548 C C . VAL A 1 77 ? -2.858 -7.095 5.830 1.00 98.56 77 VAL A C 1
ATOM 550 O O . VAL A 1 77 ? -2.051 -8.022 5.792 1.00 98.56 77 VAL A O 1
ATOM 553 N N . VAL A 1 78 ? -3.808 -6.937 4.910 1.00 98.62 78 VAL A N 1
ATOM 554 C CA . VAL A 1 78 ? -3.901 -7.784 3.717 1.00 98.62 78 VAL A CA 1
ATOM 555 C C . VAL A 1 78 ? -2.946 -7.257 2.651 1.00 98.62 78 VAL A C 1
ATOM 557 O O . VAL A 1 78 ? -2.973 -6.072 2.325 1.00 98.62 78 VAL A O 1
ATOM 560 N N . ILE A 1 79 ? -2.148 -8.156 2.076 1.00 98.38 79 ILE A N 1
ATOM 561 C CA . ILE A 1 79 ? -1.262 -7.897 0.937 1.00 98.38 79 ILE A CA 1
ATOM 562 C C . ILE A 1 79 ? -1.918 -8.509 -0.309 1.00 98.38 79 ILE A C 1
ATOM 564 O O . ILE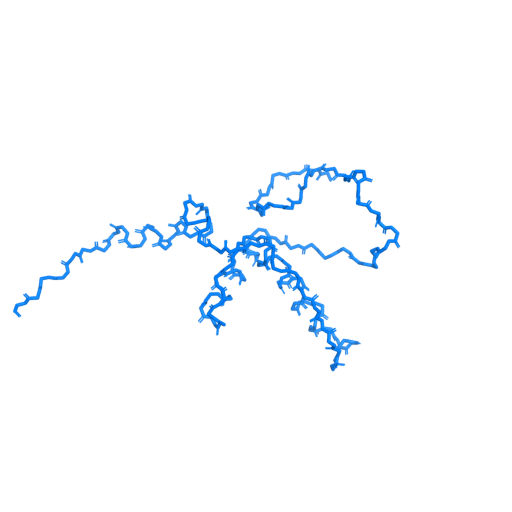 A 1 79 ? -1.833 -9.722 -0.498 1.00 98.38 79 ILE A O 1
ATOM 568 N N . PRO A 1 80 ? -2.614 -7.721 -1.156 1.00 98.50 80 PRO A N 1
ATOM 569 C CA . PRO A 1 80 ? -3.479 -8.304 -2.185 1.00 98.50 80 PRO A CA 1
ATOM 570 C C . PRO A 1 80 ? -2.729 -8.947 -3.358 1.00 98.50 80 PRO A C 1
ATOM 572 O O . PRO A 1 80 ? -3.297 -9.768 -4.075 1.00 98.50 80 PRO A O 1
ATOM 575 N N . SER A 1 81 ? -1.478 -8.547 -3.607 1.00 98.38 81 SER A N 1
ATOM 576 C CA . SER A 1 81 ? -0.740 -8.963 -4.804 1.00 98.38 81 SER A CA 1
ATOM 577 C C . SER A 1 81 ? 0.777 -8.847 -4.660 1.00 98.38 81 SER A C 1
ATOM 579 O O . SER A 1 81 ? 1.275 -7.891 -4.055 1.00 98.38 81 SER A O 1
ATOM 581 N N . PHE A 1 82 ? 1.487 -9.760 -5.326 1.00 98.44 82 PHE A N 1
ATOM 582 C CA . PHE A 1 82 ? 2.941 -9.750 -5.494 1.00 98.44 82 PHE A CA 1
ATOM 583 C C . PHE A 1 82 ? 3.414 -8.644 -6.455 1.00 98.44 82 PHE A C 1
ATOM 585 O O . PHE A 1 82 ? 2.735 -8.345 -7.441 1.00 98.44 82 PHE A O 1
ATOM 592 N N . GLY A 1 83 ? 4.566 -8.030 -6.164 1.00 97.88 83 GLY A N 1
ATOM 593 C CA . GLY A 1 83 ? 5.058 -6.836 -6.866 1.00 97.88 83 GLY A CA 1
ATOM 594 C C . GLY A 1 83 ? 5.564 -7.077 -8.292 1.00 97.88 83 GLY A C 1
ATOM 595 O O . GLY A 1 83 ? 5.471 -6.173 -9.119 1.00 97.88 83 GLY A O 1
ATOM 596 N N . GLU A 1 84 ? 6.000 -8.296 -8.622 1.00 98.00 84 GLU A N 1
ATOM 597 C CA . GLU A 1 84 ? 6.500 -8.665 -9.961 1.00 98.00 84 GLU A CA 1
ATOM 598 C C . GLU A 1 84 ? 5.503 -8.341 -11.088 1.00 98.00 84 GLU A C 1
ATOM 600 O O . GLU A 1 84 ? 5.882 -7.882 -12.164 1.00 98.00 84 GLU A O 1
ATOM 605 N N . ARG A 1 85 ? 4.197 -8.473 -10.820 1.00 97.69 85 ARG A N 1
ATOM 606 C CA . ARG A 1 85 ? 3.131 -8.149 -11.784 1.00 97.69 85 ARG A CA 1
ATOM 607 C C . ARG A 1 85 ? 3.182 -6.695 -12.276 1.00 97.69 85 ARG A C 1
ATOM 609 O O . ARG A 1 85 ? 2.610 -6.380 -13.316 1.00 97.69 85 ARG A O 1
ATOM 616 N N . TYR A 1 86 ? 3.839 -5.809 -11.532 1.00 97.81 86 TYR A N 1
ATOM 617 C CA . TYR A 1 86 ? 3.816 -4.366 -11.744 1.00 97.81 86 TYR A CA 1
ATOM 618 C C . TYR A 1 86 ? 5.144 -3.799 -12.264 1.00 97.81 86 TYR A C 1
ATOM 620 O O . TYR A 1 86 ? 5.283 -2.575 -12.321 1.00 97.81 86 TYR A O 1
ATOM 628 N N . LEU A 1 87 ? 6.100 -4.640 -12.682 1.00 96.62 87 LEU A N 1
ATOM 629 C CA . LEU A 1 87 ? 7.404 -4.205 -13.214 1.00 96.62 87 LEU A CA 1
ATOM 630 C C . LEU A 1 87 ? 7.297 -3.272 -14.435 1.00 96.62 87 LEU A C 1
ATOM 632 O O . LEU A 1 87 ? 8.151 -2.417 -14.637 1.00 96.62 87 LEU A O 1
ATOM 636 N N . SER A 1 88 ? 6.226 -3.384 -15.224 1.00 95.56 88 SER A N 1
ATOM 637 C CA . SER A 1 88 ? 5.958 -2.531 -16.392 1.00 95.56 88 SER A CA 1
ATOM 638 C C . SER A 1 88 ? 5.217 -1.225 -16.070 1.00 95.56 88 SER A C 1
ATOM 640 O O . SER A 1 88 ? 4.856 -0.476 -16.976 1.00 95.56 88 SER A O 1
ATOM 642 N N . THR A 1 89 ? 4.941 -0.949 -14.794 1.00 97.00 89 THR A N 1
ATOM 643 C CA . THR A 1 89 ? 4.099 0.176 -14.364 1.00 97.00 89 THR A CA 1
ATOM 644 C C . THR A 1 89 ? 4.917 1.293 -13.715 1.00 97.00 89 THR A C 1
ATOM 646 O O . THR A 1 89 ? 6.113 1.159 -13.463 1.00 97.00 89 THR A O 1
ATOM 649 N N . THR A 1 90 ? 4.247 2.386 -13.333 1.00 95.31 90 THR A N 1
ATOM 650 C CA . THR A 1 90 ? 4.873 3.489 -12.587 1.00 95.31 90 THR A CA 1
ATOM 651 C C . THR A 1 90 ? 5.444 3.079 -11.227 1.00 95.31 90 THR A C 1
ATOM 653 O O . THR A 1 90 ? 6.176 3.864 -10.636 1.00 95.31 90 THR A O 1
ATOM 656 N N . LEU A 1 91 ? 5.127 1.884 -10.709 1.00 96.50 91 LEU A N 1
ATOM 657 C CA . LEU A 1 91 ? 5.683 1.408 -9.442 1.00 96.50 91 LEU A CA 1
ATOM 658 C C . LEU A 1 91 ? 7.211 1.299 -9.500 1.00 96.50 91 LEU A C 1
ATOM 660 O O . LEU A 1 91 ? 7.877 1.708 -8.554 1.00 96.50 91 LEU A O 1
ATOM 664 N N . TYR A 1 92 ? 7.758 0.832 -10.625 1.00 95.19 92 TYR A N 1
ATOM 665 C CA . TYR A 1 92 ? 9.195 0.588 -10.809 1.00 95.19 92 TYR A CA 1
ATOM 666 C C . TYR A 1 92 ? 9.790 1.326 -12.015 1.00 95.19 92 TYR A C 1
ATOM 668 O O . TYR A 1 92 ? 10.916 1.037 -12.396 1.00 95.19 92 TYR A O 1
ATOM 676 N N . ALA A 1 93 ? 9.064 2.281 -12.609 1.00 93.38 93 ALA A N 1
ATOM 677 C CA . ALA A 1 93 ? 9.504 2.979 -13.820 1.00 93.38 93 ALA A CA 1
ATOM 678 C C . ALA A 1 93 ? 10.893 3.628 -13.678 1.00 93.38 93 ALA A C 1
ATOM 680 O O . ALA A 1 93 ? 11.739 3.397 -14.530 1.00 93.38 93 ALA A O 1
ATOM 681 N N . GLU A 1 94 ? 11.147 4.342 -12.578 1.00 92.00 94 GLU A N 1
ATOM 682 C CA . GLU A 1 94 ? 12.448 4.986 -12.313 1.00 92.00 94 GLU A CA 1
ATOM 683 C C . GLU A 1 94 ? 13.593 3.963 -12.233 1.00 92.00 94 GLU A C 1
ATOM 685 O O . GLU A 1 94 ? 14.635 4.148 -12.849 1.00 92.00 94 GLU A O 1
ATOM 690 N N . ILE A 1 95 ? 13.370 2.834 -11.549 1.00 93.44 95 ILE A N 1
ATOM 691 C CA . ILE A 1 95 ? 14.357 1.746 -11.447 1.00 93.44 95 ILE A CA 1
ATOM 692 C C . ILE A 1 95 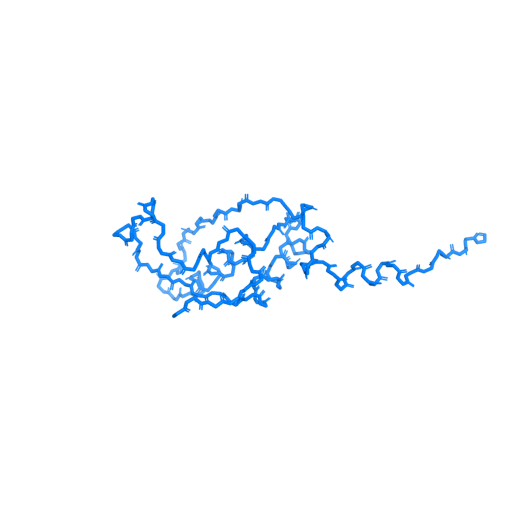? 14.565 1.083 -12.815 1.00 93.44 95 ILE A C 1
ATOM 694 O O . ILE A 1 95 ? 15.681 0.741 -13.186 1.00 93.44 95 ILE A O 1
ATOM 698 N N . ALA A 1 96 ? 13.501 0.905 -13.597 1.00 94.31 96 ALA A N 1
ATOM 699 C CA . ALA A 1 96 ? 13.605 0.337 -14.935 1.00 94.31 96 ALA A CA 1
ATOM 700 C C . ALA A 1 96 ? 14.369 1.262 -15.896 1.00 94.31 96 ALA A C 1
ATOM 702 O O . ALA A 1 96 ? 15.085 0.773 -16.767 1.00 94.31 96 ALA A O 1
ATOM 703 N N . GLU A 1 97 ? 14.213 2.580 -15.770 1.00 95.50 97 GLU A N 1
ATOM 704 C CA . GLU A 1 97 ? 14.996 3.567 -16.519 1.00 95.50 97 GLU A CA 1
ATOM 705 C C . GLU A 1 97 ? 16.468 3.536 -16.108 1.00 95.50 97 GLU A C 1
ATOM 707 O O . GLU A 1 97 ? 17.331 3.468 -16.982 1.00 95.50 97 GLU A O 1
ATOM 712 N N . GLU A 1 98 ? 16.747 3.487 -14.805 1.00 95.06 98 GLU A N 1
ATOM 713 C CA . GLU A 1 98 ? 18.101 3.346 -14.266 1.00 95.06 98 GLU A CA 1
ATOM 714 C C . GLU A 1 98 ? 18.789 2.087 -14.808 1.00 95.06 98 GLU A C 1
ATOM 716 O O . GLU A 1 98 ? 19.867 2.176 -15.390 1.00 95.06 98 GLU A O 1
ATOM 721 N N . VAL A 1 99 ? 18.138 0.925 -14.708 1.00 94.25 99 VAL A N 1
ATOM 722 C CA . VAL A 1 99 ? 18.690 -0.354 -15.183 1.00 94.25 99 VAL A CA 1
ATOM 723 C C . VAL A 1 99 ? 18.915 -0.347 -16.697 1.00 94.25 99 VAL A C 1
ATOM 725 O O . VAL A 1 99 ? 19.913 -0.877 -17.170 1.00 94.25 99 VAL A O 1
ATOM 728 N N . ARG A 1 100 ? 18.030 0.275 -17.486 1.00 93.62 100 ARG A N 1
ATOM 729 C CA . ARG A 1 100 ? 18.223 0.390 -18.945 1.00 93.62 100 ARG A CA 1
ATOM 730 C C . ARG A 1 100 ? 19.369 1.321 -19.330 1.00 93.62 100 ARG A C 1
ATOM 732 O O . ARG A 1 100 ? 19.897 1.181 -20.429 1.00 93.62 100 ARG A O 1
ATOM 739 N N . ALA A 1 101 ? 19.712 2.278 -18.472 1.00 94.69 101 ALA A N 1
ATOM 740 C CA . ALA A 1 101 ? 20.833 3.184 -18.684 1.00 94.69 101 ALA A CA 1
ATOM 741 C C . ALA A 1 101 ? 22.185 2.562 -18.288 1.00 94.69 101 ALA A C 1
ATOM 743 O O . ALA A 1 101 ? 23.228 3.116 -18.634 1.00 94.69 101 ALA A O 1
ATOM 744 N N . GLN A 1 102 ? 22.187 1.425 -17.583 1.00 94.00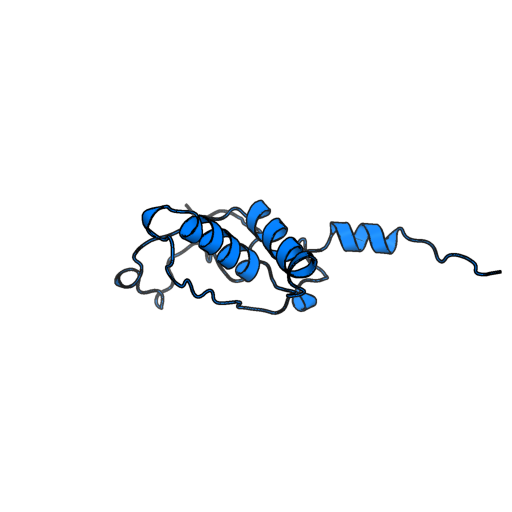 102 GLN A N 1
ATOM 745 C CA . GLN A 1 102 ? 23.413 0.718 -17.222 1.00 94.00 102 GLN A CA 1
ATOM 746 C C . GLN A 1 102 ? 24.062 0.092 -18.461 1.00 94.00 102 GLN A C 1
ATOM 748 O O . GLN A 1 102 ? 23.403 -0.521 -19.302 1.00 94.00 102 GLN A O 1
ATOM 753 N N . VAL A 1 103 ? 25.383 0.234 -18.558 1.00 90.44 103 VAL A N 1
ATOM 754 C CA . VAL A 1 103 ? 26.207 -0.414 -19.581 1.00 90.44 103 VAL A CA 1
ATOM 755 C C . VAL A 1 103 ? 26.925 -1.605 -18.966 1.00 90.44 103 VAL A C 1
ATOM 757 O O . VAL A 1 103 ? 27.306 -1.566 -17.797 1.00 90.44 103 VAL A O 1
ATOM 760 N N . ALA A 1 104 ? 27.094 -2.671 -19.748 1.00 89.44 104 ALA A N 1
ATOM 761 C CA . ALA A 1 104 ? 27.883 -3.812 -19.310 1.00 89.44 104 ALA A CA 1
ATOM 762 C C . ALA A 1 104 ? 29.315 -3.353 -19.015 1.00 89.44 104 ALA A C 1
ATOM 764 O O . ALA A 1 104 ? 29.959 -2.736 -19.865 1.00 89.44 104 ALA A O 1
ATOM 765 N N . GLU A 1 105 ? 29.800 -3.656 -17.817 1.00 87.31 105 GLU A N 1
ATOM 766 C CA . GLU A 1 105 ? 31.197 -3.440 -17.476 1.00 87.31 105 GLU A CA 1
ATOM 767 C C . GLU A 1 105 ? 32.035 -4.529 -18.157 1.00 87.31 105 GLU A C 1
ATOM 769 O O . GLU A 1 105 ? 31.752 -5.724 -18.031 1.00 87.31 105 GLU A O 1
ATOM 774 N N . THR A 1 106 ? 33.035 -4.126 -18.941 1.00 81.44 106 THR A N 1
ATOM 775 C CA . THR A 1 106 ? 34.019 -5.060 -19.497 1.00 81.44 106 THR A CA 1
ATOM 776 C C . THR A 1 106 ? 34.904 -5.557 -18.366 1.00 81.44 106 THR A C 1
ATOM 778 O O . THR A 1 106 ? 35.620 -4.772 -17.751 1.00 81.44 106 THR A O 1
ATOM 781 N N . VAL A 1 107 ? 34.846 -6.858 -18.101 1.00 80.69 107 VAL A N 1
ATOM 782 C CA . VAL A 1 107 ? 35.767 -7.534 -17.185 1.00 80.69 107 VAL A CA 1
ATOM 783 C C . VAL A 1 107 ? 37.026 -7.884 -17.984 1.00 80.69 107 VAL A C 1
ATOM 785 O O . VAL A 1 107 ? 36.918 -8.621 -18.967 1.00 80.69 107 VAL A O 1
ATOM 788 N N . GLU A 1 108 ? 38.177 -7.310 -17.612 1.00 68.75 108 GLU A N 1
ATOM 789 C CA . GLU A 1 108 ? 39.508 -7.718 -18.111 1.00 68.75 108 GLU A CA 1
ATOM 790 C C . GLU A 1 108 ? 39.958 -9.061 -17.519 1.00 68.75 108 GLU A C 1
ATOM 792 O O . GLU A 1 108 ? 39.685 -9.314 -16.320 1.00 68.75 108 GLU A O 1
#